Protein AF-A8UWL2-F1 (afdb_monomer_lite)

Foldseek 3Di:
DVVVVVLVVLVVVLVVLVVVLVVLVVLQDDDAAAWDWDADPNDIWIFGWHWDDDPPDTDIDTDGTDDPVRNVSRVVNVVSVVVSVVSVVVSVVSVVVSVVD

pLDDT: mean 91.13, std 6.78, range [57.5, 96.81]

Radius of gyration: 20.27 Å; chains: 1; bounding box: 53×25×52 Å

Structure (mmCIF, N/CA/C/O backbone):
data_AF-A8UWL2-F1
#
_entry.id   AF-A8UWL2-F1
#
loop_
_atom_site.group_PDB
_atom_site.id
_atom_site.type_symbol
_atom_site.label_atom_id
_atom_site.label_alt_id
_atom_site.label_comp_id
_atom_site.label_asym_id
_atom_site.label_entity_id
_atom_site.label_seq_id
_atom_site.pdbx_PDB_ins_code
_atom_site.Cartn_x
_atom_site.Cartn_y
_atom_site.Cartn_z
_atom_site.occupancy
_atom_site.B_iso_or_equiv
_atom_site.auth_seq_id
_atom_site.auth_comp_id
_atom_site.auth_asym_id
_atom_site.auth_atom_id
_atom_site.pdbx_PDB_model_num
ATOM 1 N N . MET A 1 1 ? 25.850 7.342 -30.923 1.00 57.50 1 MET A N 1
ATOM 2 C CA . MET A 1 1 ? 26.259 8.428 -30.006 1.00 57.50 1 MET A CA 1
ATOM 3 C C . MET A 1 1 ? 25.115 9.147 -29.286 1.00 57.50 1 MET A C 1
ATOM 5 O O . MET A 1 1 ? 25.026 8.948 -28.088 1.00 57.50 1 MET A O 1
ATOM 9 N N . ARG A 1 2 ? 24.217 9.948 -29.899 1.00 58.53 2 ARG A N 1
ATOM 10 C CA . ARG A 1 2 ? 23.155 10.640 -29.106 1.00 58.53 2 ARG A CA 1
ATOM 11 C C . ARG A 1 2 ? 22.077 9.716 -28.509 1.00 58.53 2 ARG A C 1
ATOM 13 O O . ARG A 1 2 ? 21.540 10.045 -27.461 1.00 58.53 2 ARG A O 1
ATOM 20 N N . TYR A 1 3 ? 21.783 8.583 -29.148 1.00 69.25 3 TYR A N 1
ATOM 21 C CA . TYR A 1 3 ? 20.751 7.644 -28.685 1.00 69.25 3 TYR A CA 1
ATOM 22 C C . TYR A 1 3 ? 21.241 6.670 -27.600 1.00 69.25 3 TYR A C 1
ATOM 24 O O . TYR A 1 3 ? 20.464 6.315 -26.723 1.00 69.25 3 TYR A O 1
ATOM 32 N N . GLU A 1 4 ? 22.535 6.327 -27.579 1.00 78.38 4 GLU A N 1
ATOM 33 C CA . GLU A 1 4 ? 23.125 5.465 -26.535 1.00 78.38 4 GLU A CA 1
ATOM 34 C C . GLU A 1 4 ? 23.063 6.125 -25.156 1.00 78.38 4 GLU A C 1
ATOM 36 O O . GLU A 1 4 ? 22.605 5.509 -24.203 1.00 78.38 4 GLU A O 1
ATOM 41 N N . ALA A 1 5 ? 23.397 7.417 -25.062 1.00 84.19 5 ALA A N 1
ATOM 42 C CA . ALA A 1 5 ? 23.319 8.148 -23.797 1.00 84.19 5 ALA A CA 1
ATOM 43 C C . ALA A 1 5 ? 21.885 8.214 -23.232 1.00 84.19 5 ALA A C 1
ATOM 45 O O . ALA A 1 5 ? 21.685 8.179 -22.020 1.00 84.19 5 ALA A O 1
ATOM 46 N N . VAL A 1 6 ? 20.875 8.300 -24.107 1.00 84.31 6 VAL A N 1
ATOM 47 C CA . VAL A 1 6 ? 19.461 8.291 -23.698 1.00 84.31 6 VAL A CA 1
ATOM 48 C C . VAL A 1 6 ? 19.045 6.896 -23.235 1.00 84.31 6 VAL A C 1
ATOM 50 O O . VAL A 1 6 ? 18.354 6.773 -22.225 1.00 84.31 6 VAL A O 1
ATOM 53 N N . TYR A 1 7 ? 19.484 5.853 -23.938 1.00 89.19 7 TYR A N 1
ATOM 54 C CA . TYR A 1 7 ? 19.227 4.466 -23.563 1.00 89.19 7 TYR A CA 1
ATOM 55 C C . TYR A 1 7 ? 19.848 4.113 -22.204 1.00 89.19 7 TYR A C 1
ATOM 57 O O . TYR A 1 7 ? 19.153 3.593 -21.329 1.00 89.19 7 TYR A O 1
ATOM 65 N N . ASP A 1 8 ? 21.118 4.458 -21.986 1.00 90.94 8 ASP A N 1
ATOM 66 C CA . ASP A 1 8 ? 21.816 4.198 -20.724 1.00 90.94 8 ASP A CA 1
ATOM 67 C C . ASP A 1 8 ? 21.150 4.929 -19.554 1.00 90.94 8 ASP A C 1
ATOM 69 O O . ASP A 1 8 ? 20.892 4.330 -18.509 1.00 90.94 8 ASP A O 1
ATOM 73 N N . MET A 1 9 ? 20.747 6.187 -19.759 1.00 90.19 9 MET A N 1
ATOM 74 C CA . MET A 1 9 ? 19.993 6.951 -18.763 1.00 90.19 9 MET A CA 1
ATOM 75 C C . MET A 1 9 ? 18.647 6.290 -18.420 1.00 90.19 9 MET A C 1
ATOM 77 O O . MET A 1 9 ? 18.275 6.206 -17.246 1.00 90.19 9 MET A O 1
ATOM 81 N N . LEU A 1 10 ? 17.905 5.803 -19.422 1.00 91.50 10 LEU A N 1
ATOM 82 C CA . LEU A 1 10 ? 16.642 5.088 -19.202 1.00 91.50 10 LEU A CA 1
ATOM 83 C C . LEU A 1 10 ? 16.861 3.775 -18.439 1.00 91.50 10 LEU A C 1
ATOM 85 O O . LEU A 1 10 ? 16.051 3.421 -17.581 1.00 91.50 10 LEU A O 1
ATOM 89 N N . LYS A 1 11 ? 17.957 3.068 -18.724 1.00 93.56 11 LYS A N 1
ATOM 90 C CA . LYS A 1 11 ? 18.320 1.817 -18.056 1.00 93.56 11 LYS A CA 1
ATOM 91 C C . LYS A 1 11 ? 18.701 2.046 -16.592 1.00 93.56 11 LYS A C 1
ATOM 93 O O . LYS A 1 11 ? 18.238 1.310 -15.723 1.00 93.56 11 LYS A O 1
ATOM 98 N N . GLU A 1 12 ? 19.484 3.080 -16.298 1.00 94.75 12 GLU A N 1
ATOM 99 C CA . GLU A 1 12 ? 19.821 3.449 -14.919 1.00 94.75 12 GLU A CA 1
ATOM 100 C C . GLU A 1 12 ? 18.588 3.828 -14.097 1.00 94.75 12 GLU A C 1
ATOM 102 O O . GLU A 1 12 ? 18.454 3.423 -12.941 1.00 94.75 12 GLU A O 1
ATOM 107 N N . GLU A 1 13 ? 17.678 4.613 -14.673 1.00 94.12 13 GLU A N 1
ATOM 108 C CA . GLU A 1 13 ? 16.447 4.995 -13.986 1.00 94.12 13 GLU A CA 1
ATOM 109 C C . GLU A 1 13 ? 15.525 3.781 -13.769 1.00 94.12 13 GLU A C 1
ATOM 111 O O . GLU A 1 13 ? 14.905 3.653 -12.709 1.00 94.12 13 GLU A O 1
ATOM 116 N N . TYR A 1 14 ? 15.487 2.840 -14.718 1.00 94.88 14 TYR A N 1
ATOM 117 C CA . TYR A 1 14 ? 14.770 1.577 -14.551 1.00 94.88 14 TYR A CA 1
ATOM 118 C C . TYR A 1 14 ? 15.296 0.772 -13.352 1.00 94.88 14 TYR A C 1
ATOM 120 O O . TYR A 1 14 ? 14.507 0.358 -12.497 1.00 94.88 14 TYR A O 1
ATOM 128 N N . GLU A 1 15 ? 16.616 0.606 -13.225 1.00 96.00 15 GLU A N 1
ATOM 129 C CA . GLU A 1 15 ? 17.220 -0.103 -12.085 1.00 96.00 15 GLU A CA 1
ATOM 130 C C . GLU A 1 15 ? 17.010 0.635 -10.752 1.00 96.00 15 GLU A C 1
ATOM 132 O O . GLU A 1 15 ? 16.767 0.000 -9.716 1.00 96.00 15 GLU A O 1
ATOM 137 N N . ARG A 1 16 ? 17.007 1.976 -10.761 1.00 96.25 16 ARG A N 1
ATOM 138 C CA . ARG A 1 16 ? 16.650 2.786 -9.583 1.00 96.25 16 ARG A CA 1
ATOM 139 C C . ARG A 1 16 ? 15.217 2.525 -9.129 1.00 96.25 16 ARG A C 1
ATOM 141 O O . ARG A 1 16 ? 14.989 2.245 -7.950 1.00 96.25 16 ARG A O 1
ATOM 148 N N . LEU A 1 17 ? 14.251 2.558 -10.048 1.00 95.75 17 LEU A N 1
ATOM 149 C CA . LEU A 1 17 ? 12.852 2.258 -9.731 1.00 95.75 17 LEU A CA 1
ATOM 150 C C . LEU A 1 17 ? 12.663 0.813 -9.265 1.00 95.75 17 LEU A C 1
ATOM 152 O O . LEU A 1 17 ? 11.855 0.562 -8.370 1.00 95.75 17 LEU A O 1
ATOM 156 N N . ARG A 1 18 ? 13.408 -0.134 -9.842 1.00 95.94 18 ARG A N 1
ATOM 157 C CA . ARG A 1 18 ? 13.366 -1.546 -9.452 1.00 95.94 18 ARG A CA 1
ATOM 158 C C . ARG A 1 18 ? 13.894 -1.756 -8.033 1.00 95.94 18 ARG A C 1
ATOM 160 O O . ARG A 1 18 ? 13.265 -2.465 -7.251 1.00 95.94 18 ARG A O 1
ATOM 167 N N . SER A 1 19 ? 14.989 -1.090 -7.679 1.00 96.62 19 SER A N 1
ATOM 168 C CA . SER A 1 19 ? 15.531 -1.106 -6.316 1.00 96.62 19 SER A CA 1
ATOM 169 C C . SER A 1 19 ? 14.557 -0.467 -5.325 1.00 96.62 19 SER A C 1
ATOM 171 O O . SER A 1 19 ? 14.266 -1.037 -4.277 1.00 96.62 19 SER A O 1
ATOM 173 N N . TYR A 1 20 ? 13.961 0.673 -5.685 1.00 96.19 20 TYR A N 1
ATOM 174 C CA . TYR A 1 20 ? 12.964 1.329 -4.839 1.00 96.19 20 TYR A CA 1
ATOM 175 C C . TYR A 1 20 ? 11.703 0.475 -4.640 1.00 96.19 20 TYR A C 1
ATOM 177 O O . TYR A 1 20 ? 11.176 0.392 -3.531 1.00 96.19 20 TYR A O 1
ATOM 185 N N . LYS A 1 21 ? 11.243 -0.216 -5.691 1.00 95.75 21 LYS A N 1
ATOM 186 C CA . LYS A 1 21 ? 10.154 -1.197 -5.605 1.00 95.75 21 LYS A CA 1
ATOM 187 C C . LYS A 1 21 ? 10.451 -2.270 -4.556 1.00 95.75 21 LYS A C 1
ATOM 189 O O . LYS A 1 21 ? 9.584 -2.555 -3.735 1.00 95.75 21 LYS A O 1
ATOM 194 N N . PHE A 1 22 ? 11.653 -2.838 -4.584 1.00 95.44 22 PHE A N 1
ATOM 195 C CA . PHE A 1 22 ? 12.059 -3.892 -3.657 1.00 95.44 22 PHE A CA 1
ATOM 196 C C . PHE A 1 22 ? 12.028 -3.425 -2.195 1.00 95.44 22 PHE A C 1
ATOM 198 O O . PHE A 1 22 ? 11.508 -4.131 -1.332 1.00 95.44 22 PHE A O 1
ATOM 205 N N . GLU A 1 23 ? 12.500 -2.208 -1.914 1.00 94.88 23 GLU A N 1
ATOM 206 C CA . GLU A 1 23 ? 12.436 -1.640 -0.561 1.00 94.88 23 GLU A CA 1
ATOM 207 C C . GLU A 1 23 ? 10.991 -1.386 -0.101 1.00 94.88 23 GLU A C 1
ATOM 209 O O . GLU A 1 23 ? 10.631 -1.715 1.031 1.00 94.88 23 GLU A O 1
ATOM 214 N N . LEU A 1 24 ? 10.117 -0.900 -0.992 1.00 92.81 24 LEU A N 1
ATOM 215 C CA . LEU A 1 24 ? 8.690 -0.761 -0.683 1.00 92.81 24 LEU A CA 1
ATOM 216 C C . LEU A 1 24 ? 8.041 -2.112 -0.351 1.00 92.81 24 LEU A C 1
ATOM 218 O O . LEU A 1 24 ? 7.251 -2.195 0.588 1.00 92.81 24 LEU A O 1
ATOM 222 N N . GLU A 1 25 ? 8.357 -3.167 -1.103 1.00 92.62 25 GLU A N 1
ATOM 223 C CA . GLU A 1 25 ? 7.812 -4.512 -0.884 1.00 92.62 25 GLU A CA 1
ATOM 224 C C . GLU A 1 25 ? 8.239 -5.102 0.468 1.00 92.62 25 GLU A C 1
ATOM 226 O O . GLU A 1 25 ? 7.415 -5.740 1.122 1.00 92.62 25 GLU A O 1
ATOM 231 N N . LYS A 1 26 ? 9.463 -4.826 0.939 1.00 92.31 26 LYS A N 1
ATOM 232 C CA . LYS A 1 26 ? 9.918 -5.226 2.285 1.00 92.31 26 LYS A CA 1
ATOM 233 C C . LYS A 1 26 ? 9.150 -4.530 3.408 1.00 92.31 26 LYS A C 1
ATOM 235 O O . LYS A 1 26 ? 8.878 -5.140 4.440 1.00 92.31 26 LYS A O 1
ATOM 240 N N . GLU A 1 27 ? 8.831 -3.247 3.239 1.00 89.12 27 GLU A N 1
ATOM 241 C CA . GLU A 1 27 ? 8.133 -2.462 4.265 1.00 89.12 27 GLU A CA 1
ATOM 242 C C . GLU A 1 27 ? 6.622 -2.738 4.317 1.00 89.12 27 GLU A C 1
ATOM 244 O O . GLU A 1 27 ? 5.974 -2.500 5.346 1.00 89.12 27 GLU A O 1
ATOM 249 N N . ILE A 1 28 ? 6.029 -3.213 3.218 1.00 90.44 28 ILE A N 1
ATOM 250 C CA . ILE A 1 28 ? 4.592 -3.474 3.141 1.00 90.44 28 ILE A CA 1
ATOM 251 C C . ILE A 1 28 ? 4.255 -4.742 3.924 1.00 90.44 28 ILE A C 1
ATOM 253 O O . ILE A 1 28 ? 4.392 -5.867 3.456 1.00 90.44 28 ILE A O 1
ATOM 257 N N . LYS A 1 29 ? 3.710 -4.540 5.122 1.00 83.44 29 LYS A N 1
ATOM 258 C CA . LYS A 1 29 ? 3.028 -5.595 5.873 1.00 83.44 29 LYS A CA 1
ATOM 259 C C . LYS A 1 29 ? 1.656 -5.875 5.270 1.00 83.44 29 LYS A C 1
ATOM 261 O O . LYS A 1 29 ? 0.995 -4.966 4.747 1.00 83.44 29 LYS A O 1
ATOM 266 N N . ASP A 1 30 ? 1.196 -7.118 5.380 1.00 79.75 30 ASP A N 1
ATOM 267 C CA . ASP A 1 30 ? -0.179 -7.416 5.016 1.00 79.75 30 ASP A CA 1
ATOM 268 C C . ASP A 1 30 ? -1.131 -6.909 6.101 1.00 79.75 30 ASP A C 1
ATOM 270 O O . ASP A 1 30 ? -1.009 -7.226 7.283 1.00 79.75 30 ASP A O 1
ATOM 274 N N . VAL A 1 31 ? -2.053 -6.048 5.686 1.00 81.06 31 VAL A N 1
ATOM 275 C CA . VAL A 1 31 ? -3.068 -5.462 6.554 1.00 81.06 31 VAL A CA 1
ATOM 276 C C . VAL A 1 31 ? -4.372 -5.520 5.795 1.00 81.06 31 VAL A C 1
ATOM 278 O O . VAL A 1 31 ? -4.528 -4.874 4.752 1.00 81.06 31 VAL A O 1
ATOM 281 N N . ASP A 1 32 ? -5.307 -6.282 6.346 1.00 81.69 32 ASP A N 1
ATOM 282 C CA . ASP A 1 32 ? -6.629 -6.454 5.775 1.00 81.69 32 ASP A CA 1
ATOM 283 C C . ASP A 1 32 ? -7.613 -5.452 6.401 1.00 81.69 32 ASP A C 1
ATOM 285 O O . ASP A 1 32 ? -8.075 -5.609 7.536 1.00 81.69 32 ASP A O 1
ATOM 289 N N . GLY A 1 33 ? -7.915 -4.394 5.648 1.00 87.88 33 GLY A N 1
ATOM 290 C CA . GLY A 1 33 ? -8.885 -3.365 6.012 1.00 87.88 33 GLY A CA 1
ATOM 291 C C . GLY A 1 33 ? -8.381 -1.938 5.800 1.00 87.88 33 GLY A C 1
ATOM 292 O O . GLY A 1 33 ? -7.355 -1.682 5.170 1.00 87.88 33 GLY A O 1
ATOM 293 N N . PHE A 1 34 ? -9.140 -0.974 6.315 1.00 90.44 34 PHE A N 1
ATOM 294 C CA . PHE A 1 34 ? -8.782 0.441 6.313 1.00 90.44 34 PHE A CA 1
ATOM 295 C C . PHE A 1 34 ? -9.111 1.100 7.652 1.00 90.44 34 PHE A C 1
ATOM 297 O O . PHE A 1 34 ? -10.010 0.679 8.376 1.00 90.44 34 PHE A O 1
ATOM 304 N N . VAL A 1 35 ? -8.383 2.171 7.961 1.00 93.88 35 VAL A N 1
ATOM 305 C CA . VAL A 1 35 ? -8.613 2.978 9.160 1.00 93.88 35 VAL A CA 1
ATOM 306 C C . VAL A 1 35 ? -9.747 3.964 8.908 1.00 93.88 35 VAL A C 1
ATOM 308 O O . VAL A 1 35 ? -9.727 4.708 7.925 1.00 93.88 35 VAL A O 1
ATOM 311 N N . ARG A 1 36 ? -10.707 4.016 9.831 1.00 93.56 36 ARG A N 1
ATOM 312 C CA . ARG A 1 36 ? -11.718 5.071 9.913 1.00 93.56 36 ARG A CA 1
ATOM 313 C C . ARG A 1 36 ? -11.465 5.923 11.146 1.00 93.56 36 ARG A C 1
ATOM 315 O O . ARG A 1 36 ? -11.343 5.404 12.252 1.00 93.56 36 ARG A O 1
ATOM 322 N N . LYS A 1 37 ? -11.423 7.237 10.944 1.00 93.81 37 LYS A N 1
ATOM 323 C CA . LYS A 1 37 ? -11.299 8.236 12.006 1.00 93.81 37 LYS A CA 1
ATOM 324 C C . LYS A 1 37 ? -12.680 8.793 12.347 1.00 93.81 37 LYS A C 1
ATOM 326 O O . LYS A 1 37 ? -13.418 9.189 11.447 1.00 93.81 37 LYS A O 1
ATOM 331 N N . LYS A 1 38 ? -13.024 8.843 13.632 1.00 93.00 38 LYS A N 1
ATOM 332 C CA . LYS A 1 38 ? -14.250 9.467 14.150 1.00 93.00 38 LYS A CA 1
ATOM 333 C C . LYS A 1 38 ? -13.877 10.486 15.222 1.00 93.00 38 LYS A C 1
ATOM 335 O O . LYS A 1 38 ? -13.103 10.167 16.117 1.00 93.00 38 LYS A O 1
ATOM 340 N N . LYS A 1 39 ? -14.429 11.696 15.146 1.00 94.62 39 LYS A N 1
ATOM 341 C CA . LYS A 1 39 ? -14.253 12.732 16.171 1.00 94.62 39 LYS A CA 1
ATOM 342 C C . LYS A 1 39 ? -15.540 12.849 16.986 1.00 94.62 39 LYS A C 1
ATOM 344 O O . LYS A 1 39 ? -16.607 13.006 16.400 1.00 94.62 39 LYS A O 1
ATOM 349 N N . VAL A 1 40 ? -15.449 12.734 18.308 1.00 93.56 40 VAL A N 1
ATOM 350 C CA . VAL A 1 40 ? -16.584 12.847 19.241 1.00 93.56 40 VAL A CA 1
ATOM 351 C C . VAL A 1 40 ? -16.153 13.750 20.390 1.00 93.56 40 VAL A C 1
ATOM 353 O O . VAL A 1 40 ? -15.144 13.470 21.030 1.00 93.56 40 VAL A O 1
ATOM 356 N N . ASN A 1 41 ? -16.879 14.847 20.627 1.00 92.94 41 ASN A N 1
ATOM 357 C CA . ASN A 1 41 ? -16.589 15.824 21.689 1.00 92.94 41 ASN A CA 1
ATOM 358 C C . ASN A 1 41 ? -15.107 16.250 21.738 1.00 92.94 41 ASN A C 1
ATOM 360 O O . ASN A 1 41 ? -14.475 16.254 22.789 1.00 92.94 41 ASN A O 1
ATOM 364 N N . GLY A 1 42 ? -14.513 16.522 20.572 1.00 92.00 42 GLY A N 1
ATOM 365 C CA . GLY A 1 42 ? -13.104 16.914 20.456 1.00 92.00 42 GLY A CA 1
ATOM 366 C C . GLY A 1 42 ? -12.090 15.763 20.486 1.00 92.00 42 GLY A C 1
ATOM 367 O O . GLY A 1 42 ? -10.982 15.946 19.986 1.00 92.00 42 GLY A O 1
ATOM 368 N N . LYS A 1 43 ? -12.464 14.572 20.970 1.00 93.19 43 LYS A N 1
ATOM 369 C CA . LYS A 1 43 ? -11.597 13.385 21.019 1.00 93.19 43 LYS A CA 1
ATOM 370 C C . LYS A 1 43 ? -11.639 12.599 19.711 1.00 93.19 43 LYS A C 1
ATOM 372 O O . LYS A 1 43 ? -12.684 12.489 19.0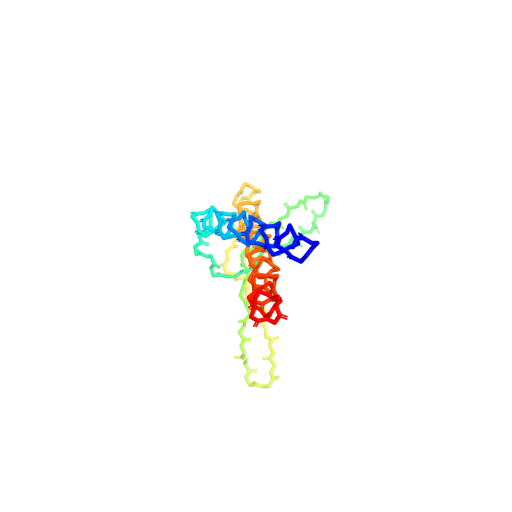68 1.00 93.19 43 LYS A O 1
ATOM 377 N N . GLU A 1 44 ? -10.495 12.052 19.314 1.00 93.94 44 GLU A N 1
ATOM 378 C CA . GLU A 1 44 ? -10.344 11.257 18.094 1.00 93.94 44 GLU A CA 1
ATOM 379 C C . GLU A 1 44 ? -10.304 9.765 18.414 1.00 93.94 44 GLU A C 1
ATOM 381 O O . GLU A 1 44 ? -9.564 9.328 19.290 1.00 93.94 44 GLU A O 1
ATOM 386 N N . TYR A 1 45 ? -11.073 8.991 17.656 1.00 93.88 45 TYR A N 1
ATOM 387 C CA . TYR A 1 45 ? -11.165 7.544 17.762 1.00 93.88 45 TYR A CA 1
ATOM 388 C C . TYR A 1 45 ? -10.842 6.923 16.408 1.00 93.88 45 TYR A C 1
ATOM 390 O O . TYR A 1 45 ? -11.331 7.387 15.371 1.00 93.88 45 TYR A O 1
ATOM 398 N N . TYR A 1 46 ? -10.039 5.866 16.424 1.00 96.00 46 TYR A N 1
ATOM 399 C CA . TYR A 1 46 ? -9.605 5.151 15.232 1.00 96.00 46 TYR A CA 1
ATOM 400 C C . TYR A 1 46 ? -10.179 3.737 15.253 1.00 96.00 46 TYR A C 1
ATOM 402 O O . TYR A 1 46 ? -10.188 3.082 16.292 1.00 96.00 46 TYR A O 1
ATOM 410 N N . TYR A 1 47 ? -10.675 3.271 14.110 1.00 94.94 47 TYR A N 1
ATOM 411 C CA . TYR A 1 47 ? -11.283 1.948 13.971 1.00 94.94 47 TYR A CA 1
ATOM 412 C C . TYR A 1 47 ? -10.740 1.242 12.738 1.00 94.94 47 TYR A C 1
ATOM 414 O O . TYR A 1 47 ? -10.659 1.843 11.662 1.00 94.94 47 TYR A O 1
ATOM 422 N N . LEU A 1 48 ? -10.433 -0.045 12.874 1.00 94.38 48 LEU A N 1
ATOM 423 C CA . LEU A 1 48 ? -10.189 -0.914 11.734 1.00 94.38 48 LEU A CA 1
ATOM 424 C C . LEU A 1 48 ? -11.530 -1.309 11.125 1.00 94.38 48 LEU A C 1
ATOM 426 O O . LEU A 1 48 ? -12.414 -1.812 11.820 1.00 94.38 48 LEU A O 1
ATOM 430 N N . CYS A 1 49 ? -11.676 -1.083 9.828 1.00 94.06 49 CYS A N 1
ATOM 431 C CA . CYS A 1 49 ? -12.902 -1.337 9.090 1.00 94.06 49 CYS A CA 1
ATOM 432 C C . CYS A 1 49 ? -12.626 -2.220 7.873 1.00 94.06 49 CYS A C 1
ATOM 434 O O . CYS A 1 49 ? -11.564 -2.122 7.257 1.00 94.06 49 CYS A O 1
ATOM 436 N N . LYS A 1 50 ? -13.609 -3.030 7.479 1.00 93.56 50 LYS A N 1
ATOM 437 C CA . LYS A 1 50 ? -13.612 -3.739 6.192 1.00 93.56 50 LYS A CA 1
ATOM 438 C C . LYS A 1 50 ? -14.882 -3.433 5.419 1.00 93.56 50 LYS A C 1
ATOM 440 O O . LYS A 1 50 ? -15.945 -3.238 6.004 1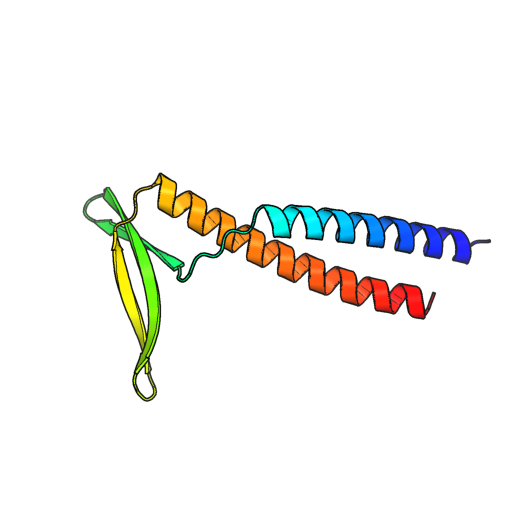.00 93.56 50 LYS A O 1
ATOM 445 N N . SER A 1 51 ? -14.761 -3.410 4.098 1.00 92.31 51 SER A N 1
ATOM 446 C CA . SER A 1 51 ? -15.914 -3.362 3.205 1.00 92.31 51 SER A CA 1
ATOM 447 C C . SER A 1 51 ? -16.358 -4.788 2.902 1.00 92.31 51 SER A C 1
ATOM 449 O O . SER A 1 51 ? -15.551 -5.602 2.461 1.00 92.31 51 SER A O 1
ATOM 451 N N . LYS A 1 52 ? -17.634 -5.090 3.123 1.00 91.31 52 LYS A N 1
ATOM 452 C CA . LYS A 1 52 ? -18.261 -6.366 2.770 1.00 91.31 52 LYS A CA 1
ATOM 453 C C . LYS A 1 52 ? -19.402 -6.099 1.795 1.00 91.31 52 LYS A C 1
ATOM 455 O O . LYS A 1 52 ? -20.145 -5.135 1.962 1.00 91.31 52 LYS A O 1
ATOM 460 N N . ARG A 1 53 ? -19.553 -6.951 0.782 1.00 92.44 53 ARG A N 1
ATOM 461 C CA . ARG A 1 53 ? -20.719 -6.924 -0.106 1.00 92.44 53 ARG A CA 1
ATOM 462 C C . ARG A 1 53 ? -21.853 -7.727 0.532 1.00 92.44 53 ARG A C 1
ATOM 464 O O . ARG A 1 53 ? -21.640 -8.864 0.947 1.00 92.44 53 ARG A O 1
ATOM 471 N N . VAL A 1 54 ? -23.027 -7.117 0.651 1.00 91.12 54 VAL A N 1
ATOM 472 C CA . VAL A 1 54 ? -24.252 -7.738 1.169 1.00 91.12 54 VAL A CA 1
ATOM 473 C C . VAL A 1 54 ? -25.351 -7.456 0.148 1.00 91.12 54 VAL A C 1
ATOM 475 O O . VAL A 1 54 ? -25.841 -6.330 0.053 1.00 91.12 54 VAL A O 1
ATOM 478 N N . GLY A 1 55 ? -25.667 -8.465 -0.670 1.00 91.94 55 GLY A N 1
ATOM 479 C CA . GLY A 1 55 ? -26.489 -8.295 -1.871 1.00 91.94 55 GLY A CA 1
ATOM 480 C C . GLY A 1 55 ? -25.863 -7.282 -2.837 1.00 91.94 55 GLY A C 1
ATOM 481 O O . GLY A 1 55 ? -24.673 -7.361 -3.161 1.00 91.94 55 GLY A O 1
ATOM 482 N N . ASP A 1 56 ? -26.645 -6.278 -3.227 1.00 94.31 56 ASP A N 1
ATOM 483 C CA . ASP A 1 56 ? -26.208 -5.212 -4.140 1.00 94.31 56 ASP A CA 1
ATOM 484 C C . ASP A 1 56 ? -25.524 -4.030 -3.446 1.00 94.31 56 ASP A C 1
ATOM 486 O O . ASP A 1 56 ? -25.098 -3.078 -4.099 1.00 94.31 56 ASP A O 1
ATOM 490 N N . LYS A 1 57 ? -25.381 -4.072 -2.116 1.00 92.38 57 LYS A N 1
ATOM 491 C CA . LYS A 1 57 ? -24.806 -2.972 -1.334 1.00 92.38 57 LYS A CA 1
ATOM 492 C C . LYS A 1 57 ? -23.417 -3.325 -0.811 1.00 92.38 57 LYS A C 1
ATOM 494 O O . LYS A 1 57 ? -23.151 -4.447 -0.380 1.00 92.38 57 LYS A O 1
ATOM 499 N N . VAL A 1 58 ? -22.526 -2.333 -0.799 1.00 92.06 58 VAL A N 1
ATOM 500 C CA . VAL A 1 58 ? -21.238 -2.407 -0.096 1.00 92.06 58 VAL A CA 1
ATOM 501 C C . VAL A 1 58 ? -21.412 -1.760 1.273 1.00 92.06 58 VAL A C 1
ATOM 503 O O . VAL A 1 58 ? -21.673 -0.562 1.369 1.00 92.06 58 VAL A O 1
ATOM 506 N N . VAL A 1 59 ? -21.272 -2.551 2.335 1.00 92.00 59 VAL A N 1
ATOM 507 C CA . VAL A 1 59 ? -21.372 -2.092 3.725 1.00 92.00 59 VAL A CA 1
ATOM 508 C C . VAL A 1 59 ? -19.997 -2.061 4.380 1.00 92.00 59 VAL A C 1
ATOM 510 O O . VAL A 1 59 ? -19.148 -2.913 4.119 1.00 92.00 59 VAL A O 1
ATOM 513 N N . GLN A 1 60 ? -19.768 -1.073 5.241 1.00 91.50 60 GLN A N 1
ATOM 514 C CA . GLN A 1 60 ? -18.535 -0.953 6.015 1.00 91.50 60 GLN A CA 1
ATOM 515 C C . GLN A 1 60 ? -18.768 -1.475 7.429 1.00 91.50 60 GLN A C 1
ATOM 517 O O . GLN A 1 60 ? -19.610 -0.951 8.155 1.00 91.50 60 GLN A O 1
ATOM 522 N N . VAL A 1 61 ? -18.007 -2.491 7.818 1.00 91.62 61 VAL A N 1
ATOM 523 C CA . VAL A 1 61 ? -18.094 -3.121 9.136 1.00 91.62 61 VAL A CA 1
ATOM 524 C C . VAL A 1 61 ? -16.917 -2.654 9.981 1.00 91.62 61 VAL A C 1
ATOM 526 O O . VAL A 1 61 ? -15.769 -2.724 9.537 1.00 91.62 61 VAL A O 1
ATOM 529 N N . HIS A 1 62 ? -17.200 -2.174 11.192 1.00 92.62 62 HIS A N 1
ATOM 530 C CA . HIS A 1 62 ? -16.173 -1.894 12.192 1.00 92.62 62 HIS A CA 1
ATOM 531 C C . HIS A 1 62 ? -15.734 -3.215 12.825 1.00 92.62 62 HIS A C 1
ATOM 533 O O . HIS A 1 62 ? -16.561 -3.931 13.381 1.00 92.62 62 HIS A O 1
ATOM 539 N N . LEU A 1 63 ? -14.447 -3.537 12.727 1.00 91.50 63 LEU A N 1
ATOM 540 C CA . LEU A 1 63 ? -13.889 -4.765 13.288 1.00 91.50 63 LEU A CA 1
ATOM 541 C C . LEU A 1 63 ? -13.455 -4.560 14.735 1.00 91.50 63 LEU A C 1
ATOM 543 O O . LEU A 1 63 ? -13.870 -5.302 15.616 1.00 91.50 63 LEU A O 1
ATOM 547 N N . ARG A 1 64 ? -12.617 -3.546 14.975 1.00 93.88 64 ARG A N 1
ATOM 548 C CA . ARG A 1 64 ? -12.097 -3.224 16.308 1.00 93.88 64 ARG A CA 1
ATOM 549 C C . ARG A 1 64 ? -11.624 -1.771 16.407 1.00 93.88 64 ARG A C 1
ATOM 551 O O . ARG A 1 64 ? -11.273 -1.187 15.375 1.00 93.88 64 ARG A O 1
ATOM 558 N N . PRO A 1 6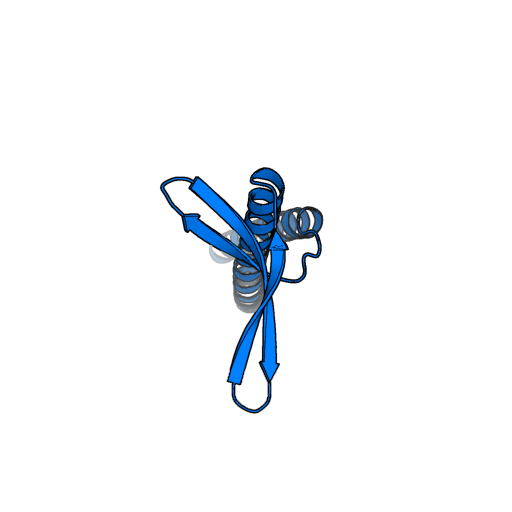5 ? -11.585 -1.184 17.616 1.00 94.69 65 PRO A N 1
ATOM 559 C CA . PRO A 1 65 ? -10.854 0.056 17.849 1.00 94.69 65 PRO A CA 1
ATOM 560 C C . PRO A 1 65 ? -9.342 -0.148 17.645 1.00 94.69 65 PRO A C 1
ATOM 562 O O . PRO A 1 65 ? -8.823 -1.260 17.771 1.00 94.69 65 PRO A O 1
ATOM 565 N N . LEU A 1 66 ? -8.656 0.941 17.311 1.00 95.06 66 LEU A N 1
ATOM 566 C CA . LEU A 1 66 ? -7.209 1.017 17.123 1.00 95.06 66 LEU A CA 1
ATOM 567 C C . LEU A 1 66 ? -6.622 2.076 18.054 1.00 95.06 66 LEU A C 1
ATOM 569 O O . LEU A 1 66 ? -7.248 3.122 18.277 1.00 95.06 66 LEU A O 1
ATOM 573 N N . SER A 1 67 ? -5.396 1.847 18.522 1.00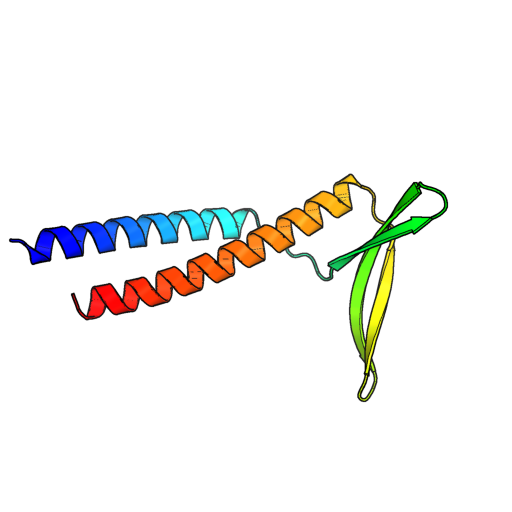 94.69 67 SER A N 1
ATOM 574 C CA . SER A 1 67 ? -4.581 2.934 19.065 1.00 94.69 67 SER A CA 1
ATOM 575 C C . SER A 1 67 ? -4.205 3.933 17.962 1.00 94.69 67 SER A C 1
ATOM 577 O O . SER A 1 67 ? -4.341 3.673 16.759 1.00 94.69 67 SER A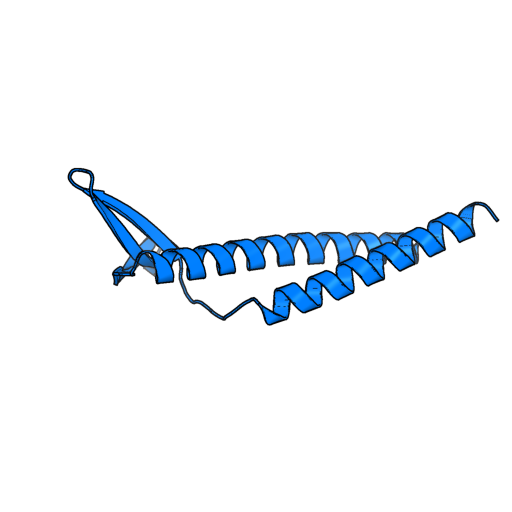 O 1
ATOM 579 N N . LYS A 1 68 ? -3.728 5.115 18.362 1.00 93.19 68 LYS A N 1
ATOM 580 C CA . LYS A 1 68 ? -3.269 6.135 17.411 1.00 93.19 68 LYS A CA 1
ATOM 581 C C . LYS A 1 68 ? -2.043 5.644 16.636 1.00 9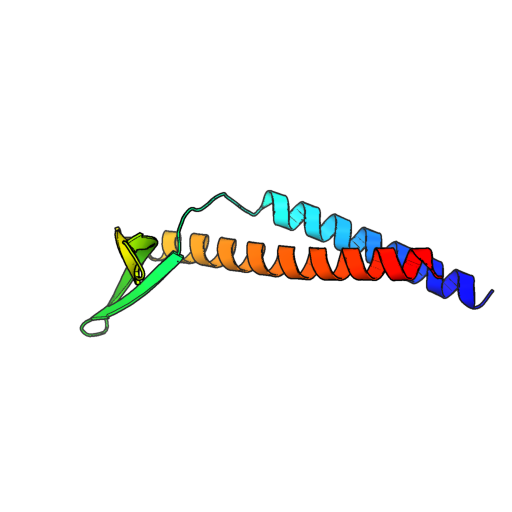3.19 68 LYS A C 1
ATOM 583 O O . LYS A 1 68 ? -1.897 5.956 15.454 1.00 93.19 68 LYS A O 1
ATOM 588 N N . GLU A 1 69 ? -1.182 4.882 17.296 1.00 93.06 69 GLU A N 1
ATOM 589 C CA . GLU A 1 69 ? 0.034 4.286 16.754 1.00 93.06 69 GLU A CA 1
ATOM 590 C C . GLU A 1 69 ? -0.315 3.212 15.719 1.00 93.06 69 GLU A C 1
ATOM 592 O O . GLU A 1 69 ? 0.116 3.321 14.572 1.00 93.06 69 GLU A O 1
ATOM 597 N N . GLU A 1 70 ? -1.198 2.266 16.059 1.00 91.88 70 GLU A N 1
ATOM 598 C CA . GLU A 1 70 ? -1.673 1.239 15.120 1.00 91.88 70 GLU A CA 1
ATOM 599 C C . GLU A 1 70 ? -2.334 1.872 13.886 1.00 91.88 70 GLU A C 1
ATOM 601 O O . GLU A 1 70 ? -2.079 1.483 12.746 1.00 91.88 70 GLU A O 1
ATOM 606 N N . ALA A 1 71 ? -3.169 2.896 14.092 1.00 92.88 71 ALA A N 1
ATOM 607 C CA . ALA A 1 71 ? -3.811 3.613 12.998 1.00 92.88 71 ALA A CA 1
ATOM 608 C C . ALA A 1 71 ? -2.788 4.262 12.050 1.00 92.88 71 ALA A C 1
ATOM 610 O O . ALA A 1 71 ? -2.953 4.200 10.829 1.00 92.88 71 ALA A O 1
ATOM 611 N N . ARG A 1 72 ? -1.719 4.858 12.595 1.00 92.81 72 ARG A N 1
ATOM 612 C CA . ARG A 1 72 ? -0.628 5.449 11.806 1.00 92.81 72 ARG A CA 1
ATOM 613 C C . ARG A 1 72 ? 0.127 4.399 11.004 1.00 92.81 72 ARG A C 1
ATOM 615 O O . ARG A 1 72 ? 0.380 4.636 9.826 1.00 92.81 72 ARG A O 1
ATOM 622 N N . GLU A 1 73 ? 0.441 3.250 11.595 1.00 92.06 73 GLU A N 1
ATOM 623 C CA . GLU A 1 73 ? 1.127 2.160 10.891 1.00 92.06 73 GLU A CA 1
ATOM 624 C C . GLU A 1 73 ? 0.304 1.645 9.709 1.00 92.06 73 GLU A C 1
ATOM 626 O O . GLU A 1 73 ? 0.808 1.549 8.590 1.00 92.06 73 GLU A O 1
ATOM 631 N N . ILE A 1 74 ? -0.992 1.401 9.913 1.00 91.81 74 ILE A N 1
ATOM 632 C CA . ILE A 1 74 ? -1.882 0.924 8.847 1.00 91.81 74 ILE A CA 1
ATOM 633 C C . ILE A 1 74 ? -2.022 1.975 7.737 1.00 91.81 74 ILE A C 1
ATOM 635 O O . ILE A 1 74 ? -2.015 1.645 6.547 1.00 91.81 74 ILE A O 1
ATOM 639 N N . MET A 1 75 ? -2.130 3.256 8.100 1.00 91.56 75 MET A N 1
ATOM 640 C CA . MET A 1 75 ? -2.151 4.344 7.120 1.00 91.56 75 MET A CA 1
ATOM 641 C C . MET A 1 75 ? -0.831 4.441 6.343 1.00 91.56 75 MET A C 1
ATOM 643 O O . MET A 1 75 ? -0.881 4.610 5.122 1.00 91.56 75 MET A O 1
ATOM 647 N N . LYS A 1 76 ? 0.322 4.264 7.009 1.00 93.00 76 LYS A N 1
ATOM 648 C CA . LYS A 1 76 ? 1.642 4.201 6.362 1.00 93.00 76 LYS A CA 1
ATOM 649 C C . LYS A 1 76 ? 1.688 3.052 5.356 1.00 93.00 76 LYS A C 1
ATOM 651 O O . LYS A 1 76 ? 2.005 3.283 4.195 1.00 93.00 76 LYS A O 1
ATOM 656 N N . VAL A 1 77 ? 1.277 1.845 5.747 1.00 92.19 77 VAL A N 1
ATOM 657 C CA . VAL A 1 77 ? 1.216 0.679 4.845 1.00 92.19 77 VAL A CA 1
ATOM 658 C C . VAL A 1 77 ? 0.334 0.962 3.626 1.00 92.19 77 VAL A C 1
ATOM 660 O O . VAL A 1 77 ? 0.716 0.662 2.495 1.00 92.19 77 VAL A O 1
ATOM 663 N N . LYS A 1 78 ? -0.831 1.593 3.813 1.00 89.69 78 LYS A N 1
ATOM 664 C CA . LYS A 1 78 ? -1.713 1.970 2.696 1.00 89.69 78 LYS A CA 1
ATOM 665 C C . LYS A 1 78 ? -1.046 2.967 1.740 1.00 89.69 78 LYS A C 1
ATOM 667 O O . LYS A 1 78 ? -1.246 2.870 0.527 1.00 89.69 78 LYS A O 1
ATOM 672 N N . GLN A 1 79 ? -0.271 3.911 2.268 1.00 92.25 79 GLN A N 1
ATOM 673 C CA . GLN A 1 79 ? 0.501 4.861 1.470 1.00 92.25 79 GLN A CA 1
ATOM 674 C C . GLN A 1 79 ? 1.626 4.164 0.696 1.00 92.25 79 GLN A C 1
ATOM 676 O O . GLN A 1 79 ? 1.732 4.379 -0.510 1.00 92.25 79 GLN A O 1
ATOM 681 N N . LEU A 1 80 ? 2.380 3.268 1.337 1.00 93.69 80 LEU A N 1
ATOM 682 C CA . LEU A 1 80 ? 3.413 2.460 0.682 1.00 93.69 80 LEU A CA 1
ATOM 683 C C . LEU A 1 80 ? 2.819 1.608 -0.450 1.00 93.69 80 LEU A C 1
ATOM 685 O O . LEU A 1 80 ? 3.317 1.637 -1.572 1.00 93.69 80 LEU A O 1
ATOM 689 N N . LYS A 1 81 ? 1.674 0.943 -0.220 1.00 91.81 81 LYS A N 1
ATOM 690 C CA . LYS A 1 81 ? 0.942 0.200 -1.268 1.00 91.81 81 LYS A CA 1
ATOM 691 C C . LYS A 1 81 ? 0.539 1.100 -2.446 1.00 91.81 81 LYS A C 1
ATOM 693 O O . LYS A 1 81 ? 0.509 0.647 -3.589 1.00 91.81 81 LYS A O 1
ATOM 698 N N . ARG A 1 82 ? 0.209 2.376 -2.204 1.00 93.25 82 ARG A N 1
ATOM 699 C CA . ARG A 1 82 ? -0.068 3.342 -3.281 1.00 93.25 82 ARG A CA 1
ATOM 700 C C . ARG A 1 82 ? 1.201 3.687 -4.060 1.00 93.25 82 ARG A C 1
ATOM 702 O O . ARG A 1 82 ? 1.159 3.599 -5.283 1.00 93.25 82 ARG A O 1
ATOM 709 N N . GLN A 1 83 ? 2.291 4.016 -3.372 1.00 95.06 83 GLN A N 1
ATOM 710 C CA . GLN A 1 83 ? 3.583 4.303 -4.002 1.00 95.06 83 GLN A CA 1
ATOM 711 C C . GLN A 1 83 ? 4.064 3.117 -4.842 1.00 95.06 83 GLN A C 1
ATOM 713 O O . GLN A 1 83 ? 4.425 3.295 -6.000 1.00 95.06 83 GLN A O 1
ATOM 718 N N . LEU A 1 84 ? 3.947 1.892 -4.324 1.00 95.81 84 LEU A N 1
ATOM 719 C CA . LEU A 1 84 ? 4.302 0.672 -5.048 1.00 95.81 84 LEU A CA 1
ATOM 720 C C . LEU A 1 84 ? 3.513 0.521 -6.358 1.00 95.81 84 LEU A C 1
ATOM 722 O O . LEU A 1 84 ? 4.069 0.126 -7.382 1.00 95.81 84 LEU A O 1
ATOM 726 N N . ARG A 1 85 ? 2.214 0.851 -6.363 1.00 95.56 85 ARG A N 1
ATOM 727 C CA . ARG A 1 85 ? 1.413 0.844 -7.600 1.00 95.56 85 ARG A CA 1
ATOM 728 C C . ARG A 1 85 ? 1.912 1.871 -8.609 1.00 95.56 85 ARG A C 1
ATOM 730 O O . ARG A 1 85 ? 2.019 1.545 -9.786 1.00 95.56 85 ARG A O 1
ATOM 737 N N . GLU A 1 86 ? 2.230 3.080 -8.159 1.00 96.50 86 GLU A N 1
ATOM 738 C CA . GLU A 1 86 ? 2.769 4.137 -9.021 1.00 96.50 86 GLU A CA 1
ATOM 739 C C . GLU A 1 86 ? 4.133 3.732 -9.608 1.00 96.50 86 GLU A C 1
ATOM 741 O O . GLU A 1 86 ? 4.345 3.870 -10.813 1.00 96.50 86 GLU A O 1
ATOM 746 N N . VAL A 1 87 ? 5.013 3.135 -8.798 1.00 96.56 87 VAL A N 1
ATOM 747 C CA . VAL A 1 87 ? 6.308 2.593 -9.242 1.00 96.56 87 VAL A CA 1
ATOM 748 C C . VAL A 1 87 ? 6.124 1.475 -10.269 1.00 96.56 87 VAL A C 1
ATOM 750 O O . VAL A 1 87 ? 6.765 1.507 -11.313 1.00 96.56 87 VAL A O 1
ATOM 753 N N . ASN A 1 88 ? 5.205 0.530 -10.047 1.00 96.50 88 ASN A N 1
ATOM 754 C CA . ASN A 1 88 ? 4.923 -0.537 -11.015 1.00 96.50 88 ASN A CA 1
ATOM 755 C C . ASN A 1 88 ? 4.408 0.003 -12.362 1.00 96.50 88 ASN A C 1
ATOM 757 O O . ASN A 1 88 ? 4.780 -0.514 -13.415 1.00 96.50 88 ASN A O 1
ATOM 761 N N . ILE A 1 89 ? 3.576 1.052 -12.352 1.00 96.81 89 ILE A N 1
ATOM 762 C CA . ILE A 1 89 ? 3.121 1.714 -13.585 1.00 96.81 89 ILE A CA 1
ATOM 763 C C . ILE A 1 89 ? 4.309 2.347 -14.321 1.00 96.81 89 ILE A C 1
ATOM 765 O O . ILE A 1 89 ? 4.435 2.174 -15.534 1.00 96.81 89 ILE A O 1
ATOM 769 N N . ARG A 1 90 ? 5.192 3.046 -13.596 1.00 95.19 90 ARG A N 1
ATOM 770 C CA . ARG A 1 90 ? 6.395 3.669 -14.171 1.00 95.19 90 ARG A CA 1
ATOM 771 C C . ARG A 1 90 ? 7.366 2.637 -14.737 1.00 95.19 90 ARG A C 1
ATOM 773 O O . ARG A 1 90 ? 7.819 2.818 -15.860 1.00 95.19 90 ARG A O 1
ATOM 780 N N . LEU A 1 91 ? 7.620 1.543 -14.020 1.00 95.75 91 LEU A N 1
ATOM 781 C CA . LEU A 1 91 ? 8.457 0.437 -14.499 1.00 95.75 91 LEU A CA 1
ATOM 782 C C . LEU A 1 91 ? 7.916 -0.138 -15.808 1.00 95.75 91 LEU A C 1
ATOM 784 O O . LEU A 1 91 ? 8.651 -0.225 -16.785 1.00 95.75 91 LEU A O 1
ATOM 788 N N . LYS A 1 92 ? 6.608 -0.416 -15.875 1.00 95.62 92 LYS A N 1
ATOM 789 C CA . LYS A 1 92 ? 5.960 -0.897 -17.104 1.00 95.62 92 LYS A CA 1
ATOM 790 C C . LYS A 1 92 ? 6.091 0.095 -18.264 1.00 95.62 92 LYS A C 1
ATOM 792 O O . LYS A 1 92 ? 6.179 -0.308 -19.422 1.00 95.62 92 LYS A O 1
ATOM 797 N N . TYR A 1 93 ? 6.050 1.393 -17.974 1.00 94.44 93 TYR A N 1
ATOM 798 C CA . TYR A 1 93 ? 6.270 2.427 -18.980 1.00 94.44 93 TYR A CA 1
ATOM 799 C C . TYR A 1 93 ? 7.732 2.458 -19.454 1.00 94.44 93 TYR A C 1
ATOM 801 O O . TYR A 1 93 ? 7.971 2.478 -20.658 1.00 94.44 93 TYR A O 1
ATOM 809 N N . MET A 1 94 ? 8.703 2.373 -18.542 1.00 91.75 94 MET A N 1
ATOM 810 C CA . MET A 1 94 ? 10.128 2.326 -18.888 1.00 91.75 94 MET A CA 1
ATOM 811 C C . MET A 1 94 ? 10.511 1.068 -19.666 1.00 91.75 94 MET A C 1
ATOM 813 O O . MET A 1 94 ? 11.240 1.175 -20.643 1.00 91.75 94 MET A O 1
ATOM 817 N N . GLU A 1 95 ? 9.955 -0.097 -19.327 1.00 91.94 95 GLU A N 1
ATOM 818 C CA . GLU A 1 95 ? 10.140 -1.337 -20.102 1.00 91.94 95 GLU A CA 1
ATOM 819 C C . GLU A 1 95 ? 9.683 -1.185 -21.552 1.00 91.94 95 GLU A C 1
ATOM 821 O O . GLU A 1 95 ? 10.284 -1.750 -22.464 1.00 91.94 95 GLU A O 1
ATOM 826 N N . ARG A 1 96 ? 8.610 -0.418 -21.779 1.00 92.56 96 ARG A N 1
ATOM 827 C CA . ARG A 1 96 ? 8.159 -0.101 -23.135 1.00 92.56 96 ARG A CA 1
ATOM 828 C C . ARG A 1 96 ? 9.145 0.826 -23.825 1.00 92.56 96 ARG A C 1
ATOM 830 O O . ARG A 1 96 ? 9.505 0.536 -24.954 1.00 92.56 96 ARG A O 1
ATOM 837 N N . LEU A 1 97 ? 9.587 1.897 -23.167 1.00 89.88 97 LEU A N 1
ATOM 838 C CA . LEU A 1 97 ? 10.557 2.825 -23.752 1.00 89.88 97 LEU A CA 1
ATOM 839 C C . LEU A 1 97 ? 11.862 2.123 -24.129 1.00 89.88 97 LEU A C 1
ATOM 841 O O . LEU A 1 97 ? 12.296 2.259 -25.261 1.00 89.88 97 LEU A O 1
ATOM 845 N N . LEU A 1 98 ? 12.424 1.312 -23.232 1.00 89.38 98 LEU A N 1
ATOM 846 C CA . LEU A 1 98 ? 13.655 0.553 -23.474 1.00 89.38 98 LEU A CA 1
ATOM 847 C C . LEU A 1 98 ? 13.521 -0.485 -24.594 1.00 89.38 98 LEU A C 1
ATOM 849 O O . LEU A 1 98 ? 14.513 -0.845 -25.208 1.00 89.38 98 LEU A O 1
ATOM 853 N N . ARG A 1 99 ? 12.308 -0.977 -24.876 1.00 87.25 99 ARG A N 1
ATOM 854 C CA . ARG A 1 99 ? 12.063 -1.882 -26.009 1.00 87.25 99 ARG A CA 1
ATOM 855 C C . ARG A 1 99 ? 12.109 -1.161 -27.362 1.00 87.25 99 ARG A C 1
ATOM 857 O O . ARG A 1 99 ? 12.350 -1.813 -28.372 1.00 87.25 99 ARG A O 1
ATOM 864 N N . TYR A 1 100 ? 11.809 0.137 -27.384 1.00 80.56 100 TYR A N 1
ATOM 865 C CA . TYR A 1 100 ? 11.705 0.948 -28.603 1.00 80.56 100 TYR A CA 1
ATOM 866 C C . TYR A 1 100 ? 12.805 2.018 -28.726 1.00 80.56 100 TYR A C 1
ATOM 868 O O . TYR A 1 100 ? 12.753 2.814 -29.663 1.00 80.56 100 TYR A O 1
ATOM 876 N N . ALA A 1 101 ? 13.742 2.067 -27.778 1.00 69.94 101 ALA A N 1
ATOM 877 C CA . ALA A 1 101 ? 14.919 2.936 -27.773 1.00 69.94 101 ALA A CA 1
ATOM 878 C C . ALA A 1 101 ? 16.115 2.203 -28.388 1.00 69.94 101 ALA A C 1
ATOM 880 O O . ALA A 1 101 ? 16.898 2.882 -29.086 1.00 69.94 101 ALA A O 1
#

Sequence (101 aa):
MRYEAVYDMLKEEYERLRSYKFELEKEIKDVDGFVRKKKVNGKEYYYLCKSKRVGDKVVQVHLRPLSKEEAREIMKVKQLKRQLREVNIRLKYMERLLRYA

Secondary structure (DSSP, 8-state):
-HHHHHHHHHHHHHHHHHHHHHHHHHH-----SEEEEEEETTEEEEEEEEEEEETTEEEEEEEEEE-HHHHHHHHHHHHHHHHHHHHHHHHHHHHHHHHH-